Protein AF-A0A920VZV2-F1 (afdb_monomer)

Radius of gyration: 18.28 Å; Cα contacts (8 Å, |Δi|>4): 196; chains: 1; bounding box: 39×41×48 Å

pLDDT: mean 81.3, std 15.17, range [38.81, 96.62]

Nearest PDB structures (foldseek):
  6qjz-assembly1_A  TM=8.010E-01  e=1.968E-10  Lathyrus sativus
  5ie0-assembly2_B  TM=8.311E-01  e=6.320E-10  Arabidopsis thaliana
  8aff-assembly9_I  TM=7.608E-01  e=2.994E-09  Saccharomyces cerevisiae
  8aff-assembly1_A  TM=7.599E-01  e=2.806E-09  Saccharomyces cerevisiae
  4r0m-assembly2_A  TM=6.754E-01  e=2.080E-04  Microcystis aeruginosa PCC 7806

Secondary structure (DSSP, 8-state):
-TTT--SEEEEETT---HHHHHHHHTT-EEEEEE--TTSPTT--EEES-----TT---SSPPTTSEEEEEEE--SSSSPEEEEEEHHHHHHHHHHHHHHTT--TT-EEEE-S-TTSHIIIIIIIIHHHHHT-EEEE----GGGGGGSTT--

Sequence (151 aa):
MEDLQPKLLVVEEGTDSPAAASAEKLGITVVVLKHEETDPAGKFELIGESITPDSLKPGLAESSDIALVLHTSGTTSRPKLVPLSQQNVCASARNVSLSLELISTDYCLNIMPLFHIHGLIAAV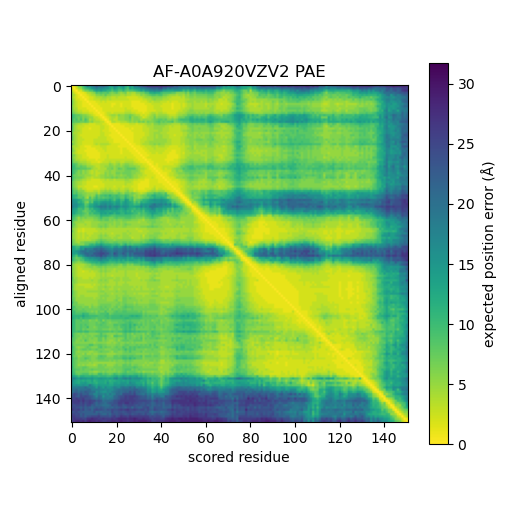LGSIQAGLALTARRFQCFKVFCLAGRN

Foldseek 3Di:
DVPPPAQEDEDEPPDDDPVVVVCVVVVRWYWYWYDDPPDDPPDIDTHGDDDDDPPDDDDDFDQAAFDDWAWDPDPPPDTDTDTDGNVRLLVLLCVLLVVVVDAQADEAEQADDCSDCCSVRNRPSVCVNRNHDYDYDHDDPVCPVVVVPDD

Structure (mmCIF, N/CA/C/O backbone):
data_AF-A0A920VZV2-F1
#
_entry.id   AF-A0A920VZV2-F1
#
loop_
_atom_site.group_PDB
_atom_site.id
_atom_site.type_symbol
_atom_site.label_atom_id
_atom_site.label_alt_id
_atom_site.label_comp_id
_atom_site.label_asym_id
_atom_site.label_entity_id
_atom_site.label_seq_id
_atom_site.pdbx_PDB_ins_code
_atom_site.Cartn_x
_atom_site.Cartn_y
_atom_site.Cartn_z
_atom_site.occupancy
_atom_site.B_iso_or_equiv
_atom_site.auth_seq_id
_atom_site.auth_comp_id
_atom_site.auth_asym_id
_atom_site.auth_atom_id
_atom_site.pdbx_PDB_model_num
ATOM 1 N N . MET A 1 1 ? -2.965 -7.054 18.971 1.00 53.62 1 MET A N 1
ATOM 2 C CA . MET A 1 1 ? -3.510 -5.868 18.271 1.00 53.62 1 MET A CA 1
ATOM 3 C C . MET A 1 1 ? -3.401 -4.592 19.113 1.00 53.62 1 MET A C 1
ATOM 5 O O . MET A 1 1 ? -3.981 -3.586 18.729 1.00 53.62 1 MET A O 1
ATOM 9 N N . GLU A 1 2 ? -2.639 -4.584 20.214 1.00 58.38 2 GLU A N 1
ATOM 10 C CA . GLU A 1 2 ? -2.563 -3.412 21.103 1.00 58.38 2 GLU A CA 1
ATOM 11 C C . GLU A 1 2 ? -1.815 -2.222 20.491 1.00 58.38 2 GLU A C 1
ATOM 13 O O . GLU A 1 2 ? -2.118 -1.091 20.849 1.00 58.38 2 GLU A O 1
ATOM 18 N N . ASP A 1 3 ? -0.898 -2.459 19.546 1.00 66.50 3 ASP A N 1
ATOM 19 C CA . ASP A 1 3 ? -0.029 -1.397 19.025 1.00 66.50 3 ASP A CA 1
ATOM 20 C C . ASP A 1 3 ? -0.729 -0.479 18.007 1.00 66.50 3 ASP A C 1
ATOM 22 O O . ASP A 1 3 ? -0.532 0.732 18.033 1.00 66.50 3 ASP A O 1
ATOM 26 N N . LEU A 1 4 ? -1.548 -1.036 17.103 1.00 76.88 4 LEU A N 1
ATOM 27 C CA . LEU A 1 4 ? -2.189 -0.268 16.023 1.00 76.88 4 LEU A CA 1
ATOM 28 C C . LEU A 1 4 ? -3.553 0.319 16.426 1.00 76.88 4 LEU A C 1
ATOM 30 O O . LEU A 1 4 ? -3.959 1.330 15.864 1.00 76.88 4 LEU A O 1
ATOM 34 N N . GLN A 1 5 ? -4.258 -0.328 17.364 1.00 82.69 5 GLN A N 1
ATOM 35 C CA . GLN A 1 5 ? -5.611 0.042 17.818 1.00 82.69 5 GLN A CA 1
ATOM 36 C C . GLN A 1 5 ? -6.555 0.459 16.667 1.00 82.69 5 GLN A C 1
ATOM 38 O O . GLN A 1 5 ? -7.087 1.575 16.668 1.00 82.69 5 GLN A O 1
ATOM 43 N N . PRO A 1 6 ? -6.739 -0.398 15.642 1.00 87.12 6 PRO A N 1
ATOM 44 C CA . PRO A 1 6 ? -7.551 -0.040 14.490 1.00 87.12 6 PRO A CA 1
ATOM 45 C C . PRO A 1 6 ? -9.008 0.157 14.910 1.00 87.12 6 PRO A C 1
ATOM 47 O O . PRO A 1 6 ? -9.553 -0.619 15.690 1.00 87.12 6 PRO A O 1
ATOM 50 N N . LYS A 1 7 ? -9.645 1.192 14.359 1.00 87.81 7 LYS A N 1
ATOM 51 C CA . LYS A 1 7 ? -11.074 1.469 14.577 1.00 87.81 7 LYS A CA 1
ATOM 52 C C . LYS A 1 7 ? -11.976 0.784 13.554 1.00 87.81 7 LYS A C 1
ATOM 54 O O . LYS A 1 7 ? -13.167 0.646 13.790 1.00 87.81 7 LYS A O 1
ATOM 59 N N . LEU A 1 8 ? -11.400 0.376 12.426 1.00 90.62 8 LEU A N 1
ATOM 60 C CA . LEU A 1 8 ? -12.102 -0.210 11.297 1.00 90.62 8 LEU A CA 1
ATOM 61 C C . LEU A 1 8 ? -11.246 -1.317 10.679 1.00 90.62 8 LEU A C 1
ATOM 63 O O . LEU A 1 8 ? -10.041 -1.137 10.492 1.00 90.62 8 LEU A O 1
ATOM 67 N N . LEU A 1 9 ? -11.879 -2.431 10.329 1.00 92.19 9 LEU A N 1
ATOM 68 C CA . LEU A 1 9 ? -11.317 -3.472 9.478 1.00 92.19 9 LEU A CA 1
ATOM 69 C C . LEU A 1 9 ? -12.115 -3.531 8.172 1.00 92.19 9 LEU A C 1
ATOM 71 O O . LEU A 1 9 ? -13.338 -3.617 8.206 1.00 92.19 9 LEU A O 1
ATOM 75 N N . VAL A 1 10 ? -11.425 -3.532 7.032 1.00 92.81 10 VAL A N 1
ATOM 76 C CA . VAL A 1 10 ? -12.042 -3.760 5.719 1.00 92.81 10 VAL A CA 1
ATOM 77 C C . VAL A 1 10 ? -11.711 -5.176 5.254 1.00 92.81 10 VAL A C 1
ATOM 79 O O . VAL A 1 10 ? -10.545 -5.575 5.293 1.00 92.81 10 VAL A O 1
ATOM 82 N N . VAL A 1 11 ? -12.721 -5.936 4.832 1.00 94.12 11 VAL A N 1
ATOM 83 C CA . VAL A 1 11 ? -12.575 -7.305 4.308 1.00 94.12 11 VAL A CA 1
ATOM 84 C C . VAL A 1 11 ? -13.324 -7.458 2.993 1.00 94.12 11 VAL A C 1
ATOM 86 O O . VAL A 1 11 ? -14.367 -6.849 2.810 1.00 94.12 11 VAL A O 1
ATOM 89 N N . GLU A 1 12 ? -12.803 -8.267 2.077 1.00 92.38 12 GLU A N 1
ATOM 90 C CA . GLU A 1 12 ? -13.467 -8.555 0.802 1.00 92.38 12 GLU A CA 1
ATOM 91 C C . GLU A 1 12 ? -14.683 -9.478 0.994 1.00 92.38 12 GLU A C 1
ATOM 93 O O . GLU A 1 12 ? -14.638 -10.424 1.790 1.00 92.38 12 GLU A O 1
ATOM 98 N N . GLU A 1 13 ? -15.767 -9.206 0.261 1.00 91.94 13 GLU A N 1
ATOM 99 C CA . GLU A 1 13 ? -16.982 -10.026 0.258 1.00 91.94 13 GLU A CA 1
ATOM 100 C C . GLU A 1 13 ? -16.662 -11.498 -0.063 1.00 91.94 13 GLU A C 1
ATOM 102 O O . GLU A 1 13 ? -15.849 -11.814 -0.928 1.00 91.94 13 GLU A O 1
ATOM 107 N N . GLY A 1 14 ? -17.279 -12.427 0.673 1.00 86.06 14 GLY A N 1
ATOM 108 C CA . GLY A 1 14 ? -17.107 -13.868 0.450 1.00 86.06 14 GLY A CA 1
ATOM 109 C C . GLY A 1 14 ? -15.756 -14.452 0.886 1.00 86.06 14 GLY A C 1
ATOM 110 O O . GLY A 1 14 ? -15.542 -15.654 0.725 1.00 86.06 14 GLY A O 1
ATOM 111 N N . THR A 1 15 ? -14.856 -13.653 1.469 1.00 85.12 15 THR A N 1
ATOM 112 C CA . THR A 1 15 ? -13.557 -14.141 1.951 1.00 85.12 15 THR A CA 1
ATOM 113 C C . THR A 1 15 ? -13.643 -14.630 3.396 1.00 85.12 15 THR A C 1
ATOM 115 O O . THR A 1 15 ? -14.008 -13.874 4.297 1.00 85.12 15 THR A O 1
ATOM 118 N N . ASP A 1 16 ? -13.235 -15.879 3.647 1.00 85.62 16 ASP A N 1
ATOM 119 C CA . ASP A 1 16 ? -13.035 -16.375 5.013 1.00 85.62 16 ASP A CA 1
ATOM 120 C C . ASP A 1 16 ? -11.823 -15.674 5.645 1.00 85.62 16 ASP A C 1
ATOM 122 O O . ASP A 1 16 ? -10.669 -15.889 5.260 1.00 85.62 16 ASP A O 1
ATOM 126 N N . SER A 1 17 ? -12.100 -14.777 6.591 1.00 85.44 17 SER A N 1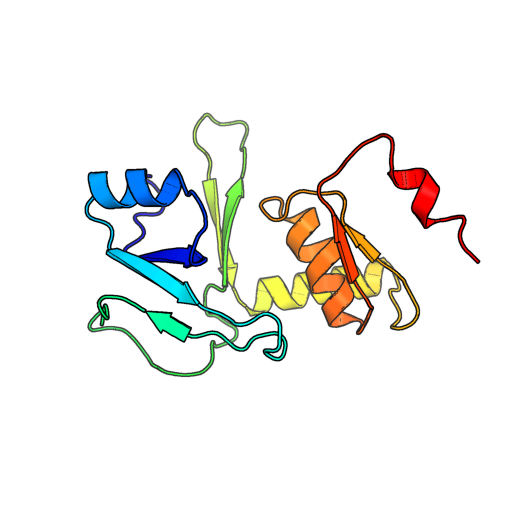
ATOM 127 C CA . SER A 1 17 ? -11.108 -13.900 7.197 1.00 85.44 17 SER A CA 1
ATOM 128 C C . SER A 1 17 ? -11.018 -14.148 8.704 1.00 85.44 17 SER A C 1
ATOM 130 O O . SER A 1 17 ? -11.834 -13.629 9.471 1.00 85.44 17 SER A O 1
ATOM 132 N N . PRO A 1 18 ? -9.964 -14.836 9.188 1.00 89.62 18 PRO A N 1
ATOM 133 C CA . PRO A 1 18 ? -9.669 -14.926 10.620 1.00 89.62 18 PRO A CA 1
ATOM 134 C C . PRO A 1 18 ? -9.519 -13.550 11.295 1.00 89.62 18 PRO A C 1
ATOM 136 O O . PRO A 1 18 ? -9.698 -13.417 12.510 1.00 89.62 18 PRO A O 1
ATOM 139 N N . ALA A 1 19 ? -9.194 -12.516 10.509 1.00 87.94 19 ALA A N 1
ATOM 140 C CA . ALA A 1 19 ? -9.140 -11.139 10.979 1.00 87.94 19 ALA A CA 1
ATOM 141 C C . ALA A 1 19 ? -10.534 -10.582 11.309 1.00 87.94 19 ALA A C 1
ATOM 143 O O . ALA A 1 19 ? -10.647 -9.876 12.306 1.00 87.94 19 ALA A O 1
ATOM 144 N N . ALA A 1 20 ? -11.583 -10.943 10.559 1.00 89.56 20 ALA A N 1
ATOM 145 C CA . ALA A 1 20 ? -12.961 -10.541 10.860 1.00 89.56 20 ALA A CA 1
ATOM 146 C C . ALA A 1 20 ? -13.426 -11.119 12.205 1.00 89.56 20 ALA A C 1
ATOM 148 O O . ALA A 1 20 ? -13.816 -10.369 13.096 1.00 89.56 20 ALA A O 1
ATOM 149 N N . ALA A 1 21 ? -13.231 -12.424 12.422 1.00 88.94 21 ALA A N 1
ATOM 150 C CA . ALA A 1 21 ? -13.550 -13.067 13.702 1.00 88.94 21 ALA A CA 1
ATOM 151 C C . ALA A 1 21 ? -12.757 -12.476 14.887 1.00 88.94 21 ALA A C 1
ATOM 153 O O . ALA A 1 21 ? -13.207 -12.499 16.033 1.00 88.94 21 ALA A O 1
ATOM 154 N N . SER A 1 22 ? -11.549 -11.963 14.634 1.00 90.12 22 SER A N 1
ATOM 155 C CA . SER A 1 22 ? -10.747 -11.270 15.649 1.00 90.12 22 SER A CA 1
ATOM 156 C C . SER A 1 22 ? -11.246 -9.845 15.903 1.00 90.12 22 SER A C 1
ATOM 158 O O . SER A 1 22 ? -11.276 -9.417 17.054 1.00 90.12 22 SER A O 1
ATOM 160 N N . ALA A 1 23 ? -11.654 -9.125 14.855 1.00 90.69 23 ALA A N 1
ATOM 161 C CA . ALA A 1 23 ? -12.226 -7.786 14.945 1.00 90.69 23 ALA A CA 1
ATOM 162 C C . ALA A 1 23 ? -13.534 -7.784 15.743 1.00 90.69 23 ALA A C 1
ATOM 164 O O . ALA A 1 23 ? -13.669 -6.983 16.664 1.00 90.69 23 ALA A O 1
ATOM 165 N N . GLU A 1 24 ? -14.426 -8.745 15.490 1.00 88.56 24 GLU A N 1
ATOM 166 C CA . GLU A 1 24 ? -15.670 -8.927 16.250 1.00 88.56 24 GLU A CA 1
ATOM 167 C C . GLU A 1 24 ? -15.408 -9.107 17.751 1.00 88.56 24 GLU A C 1
ATOM 169 O O . GLU A 1 24 ? -16.000 -8.417 18.580 1.00 88.56 24 GLU A O 1
ATOM 174 N N . LYS A 1 25 ? -14.456 -9.978 18.119 1.00 89.94 25 LYS A N 1
ATOM 175 C CA . LYS A 1 25 ? -14.068 -10.207 19.526 1.00 89.94 25 LYS A CA 1
ATOM 176 C C . LYS A 1 25 ? -13.504 -8.963 20.210 1.00 89.94 25 LYS A C 1
ATOM 178 O O . LYS A 1 25 ? -13.572 -8.860 21.431 1.00 89.94 25 LYS A O 1
ATOM 183 N N . LEU A 1 26 ? -12.907 -8.061 19.437 1.00 90.00 26 LEU A N 1
ATOM 184 C CA . LEU A 1 26 ? -12.286 -6.830 19.920 1.00 90.00 26 LEU A CA 1
ATOM 185 C C . LEU A 1 26 ? -13.212 -5.609 19.791 1.00 90.00 26 LEU A C 1
ATOM 187 O O . LEU A 1 26 ? -12.790 -4.509 20.139 1.00 90.00 26 LEU A O 1
ATOM 191 N N . GLY A 1 27 ? -14.449 -5.784 19.306 1.00 89.81 27 GLY A N 1
ATOM 192 C CA . GLY A 1 27 ? -15.399 -4.690 19.085 1.00 89.81 27 GLY A CA 1
ATOM 193 C C . GLY A 1 27 ? -14.974 -3.708 17.988 1.00 89.81 27 GLY A C 1
ATOM 194 O O . GLY A 1 27 ? -15.364 -2.545 18.024 1.00 89.81 27 GLY A O 1
ATOM 195 N N . ILE A 1 28 ? -14.143 -4.147 17.040 1.00 91.50 28 ILE A N 1
ATOM 196 C CA . ILE A 1 28 ? -13.703 -3.344 15.894 1.00 91.50 28 ILE A CA 1
ATOM 197 C C . ILE A 1 28 ? -14.758 -3.467 14.793 1.00 91.50 28 ILE A C 1
ATOM 199 O O . ILE A 1 28 ? -15.102 -4.579 14.392 1.00 91.50 28 ILE A O 1
ATOM 203 N N . THR A 1 29 ? -15.239 -2.337 14.272 1.00 91.81 29 THR A N 1
ATOM 204 C CA . THR A 1 29 ? -16.201 -2.312 13.164 1.00 91.81 29 THR A CA 1
ATOM 205 C C . THR A 1 29 ? -15.604 -2.976 11.924 1.00 91.81 29 THR A C 1
ATOM 207 O O . THR A 1 29 ? -14.480 -2.667 11.519 1.00 91.81 29 THR A O 1
ATOM 210 N N . VAL A 1 30 ? -16.369 -3.873 11.302 1.00 91.69 30 VAL A N 1
ATOM 211 C CA . VAL A 1 30 ? -15.996 -4.540 10.052 1.00 91.69 30 VAL A CA 1
ATOM 212 C C . VAL A 1 30 ? -16.828 -3.957 8.912 1.00 91.69 30 VAL A C 1
ATOM 214 O O . VAL A 1 30 ? -18.053 -3.917 8.992 1.00 91.69 30 VAL A O 1
ATOM 217 N N . VAL A 1 31 ? -16.157 -3.509 7.854 1.00 93.69 31 VAL A N 1
ATOM 218 C CA . VAL A 1 31 ? -16.764 -3.049 6.600 1.00 93.69 31 VAL A CA 1
ATOM 219 C C . VAL A 1 31 ? -16.405 -4.034 5.496 1.00 93.69 31 VAL A C 1
ATOM 221 O O . VAL A 1 31 ? -15.257 -4.462 5.369 1.00 93.69 31 VAL A O 1
ATOM 224 N N . VAL A 1 32 ? -17.397 -4.389 4.691 1.00 94.06 32 VAL A N 1
ATOM 225 C CA . VAL A 1 32 ? -17.242 -5.298 3.562 1.00 94.06 32 VAL A CA 1
ATOM 226 C C . VAL A 1 32 ? -16.923 -4.492 2.310 1.00 94.06 32 VAL A C 1
ATOM 228 O O . VAL A 1 32 ? -17.641 -3.559 1.965 1.00 94.06 32 VAL A O 1
ATOM 231 N N . LEU A 1 33 ? -15.843 -4.852 1.628 1.00 94.62 33 LEU A N 1
ATOM 232 C CA . LEU A 1 33 ? -15.505 -4.370 0.301 1.00 94.62 33 LEU A CA 1
ATOM 233 C C . LEU A 1 33 ? -16.126 -5.308 -0.727 1.00 94.62 33 LEU A C 1
ATOM 235 O O . LEU A 1 33 ? -15.811 -6.499 -0.756 1.00 94.62 33 LEU A O 1
ATOM 239 N N . LYS A 1 34 ? -16.977 -4.753 -1.584 1.00 94.88 34 LYS A N 1
ATOM 240 C CA . LYS A 1 34 ? -17.624 -5.454 -2.687 1.00 94.88 34 LYS A CA 1
ATOM 241 C C . LYS A 1 34 ? -17.145 -4.905 -4.026 1.00 94.88 34 LYS A C 1
ATOM 243 O O . LYS A 1 34 ? -17.044 -3.693 -4.201 1.00 94.88 34 LYS A O 1
ATOM 248 N N . HIS A 1 35 ? -16.867 -5.789 -4.974 1.00 94.38 35 HIS A N 1
ATOM 249 C CA . HIS A 1 35 ? -16.581 -5.453 -6.369 1.00 94.38 35 HIS A CA 1
ATOM 250 C C . HIS A 1 35 ? -17.085 -6.580 -7.273 1.00 94.38 35 HIS A C 1
ATOM 252 O O . HIS A 1 35 ? -17.237 -7.713 -6.817 1.00 94.38 35 HIS A O 1
ATOM 258 N N . GLU A 1 36 ? -17.364 -6.263 -8.534 1.00 92.31 36 GLU A N 1
ATOM 259 C CA . GLU A 1 36 ? -17.705 -7.256 -9.555 1.00 92.31 36 GLU A CA 1
ATOM 260 C C . GLU A 1 36 ? -16.477 -7.551 -10.429 1.00 92.31 36 GLU A C 1
ATOM 262 O O . GLU A 1 36 ? -15.701 -6.649 -10.734 1.00 92.31 36 GLU A O 1
ATOM 267 N N . GLU A 1 37 ? -16.317 -8.779 -10.938 1.00 87.50 37 GLU A N 1
ATOM 268 C CA . GLU A 1 37 ? -15.167 -9.127 -11.802 1.00 87.50 37 GLU A CA 1
ATOM 269 C C . GLU A 1 37 ? -15.066 -8.256 -13.069 1.00 87.50 37 GLU A C 1
ATOM 271 O O . GLU A 1 37 ? -13.991 -8.097 -13.646 1.00 87.50 37 GLU A O 1
ATOM 276 N N . THR A 1 38 ? -16.192 -7.697 -13.518 1.00 92.69 38 THR A N 1
ATOM 277 C CA . THR A 1 38 ? -16.259 -6.806 -14.682 1.00 92.69 38 THR A CA 1
ATOM 278 C C . THR A 1 38 ? -15.959 -5.345 -14.357 1.00 92.69 38 THR A C 1
ATOM 280 O O . THR A 1 38 ? -15.926 -4.518 -15.271 1.00 92.69 38 THR A O 1
ATOM 283 N N . ASP A 1 39 ? -15.803 -4.992 -13.081 1.00 90.94 39 ASP A N 1
ATOM 284 C CA . ASP A 1 39 ? -15.512 -3.621 -12.691 1.00 90.94 39 ASP A CA 1
ATOM 285 C C . ASP A 1 39 ? -14.104 -3.198 -13.145 1.00 90.94 39 ASP A C 1
ATOM 287 O O . ASP A 1 39 ? -13.157 -3.990 -13.134 1.00 90.94 39 ASP A O 1
ATOM 291 N N . PRO A 1 40 ? -13.923 -1.928 -13.554 1.00 90.44 40 PRO A N 1
ATOM 292 C CA . PRO A 1 40 ? -12.591 -1.398 -13.789 1.00 90.44 40 PRO A CA 1
ATOM 293 C C . PRO A 1 40 ? -11.767 -1.427 -12.497 1.00 90.44 40 PRO A C 1
ATOM 295 O O . PRO A 1 40 ? -12.287 -1.219 -11.398 1.00 90.44 40 PRO A O 1
ATOM 298 N N . ALA A 1 41 ? -10.454 -1.614 -12.642 1.00 84.00 41 ALA A N 1
ATOM 299 C CA . ALA A 1 41 ? -9.530 -1.607 -11.515 1.00 84.00 41 ALA A CA 1
ATOM 300 C C . ALA A 1 41 ? -9.703 -0.340 -10.658 1.00 84.00 41 ALA A C 1
ATOM 302 O O . ALA A 1 41 ? -9.679 0.782 -11.167 1.00 84.00 41 ALA A O 1
ATOM 303 N N . GLY A 1 42 ? -9.861 -0.536 -9.347 1.00 84.50 42 GLY A N 1
ATOM 304 C CA . GLY A 1 42 ? -10.047 0.545 -8.378 1.00 84.50 42 GLY A CA 1
ATOM 305 C C . GLY A 1 42 ? -11.502 0.943 -8.118 1.00 84.50 42 GLY A C 1
ATOM 306 O O . GLY A 1 42 ? -11.729 1.786 -7.254 1.00 84.50 42 GLY A O 1
ATOM 307 N N . LYS A 1 43 ? -12.485 0.341 -8.798 1.00 91.94 43 LYS A N 1
ATOM 308 C CA . LYS A 1 43 ? -13.902 0.499 -8.453 1.00 91.94 43 LYS A CA 1
ATOM 309 C C . LYS A 1 43 ? -14.327 -0.577 -7.451 1.00 91.94 43 LYS A C 1
ATOM 311 O O . LYS A 1 43 ? -14.088 -1.758 -7.670 1.00 91.94 43 LYS A O 1
ATOM 316 N N . PHE A 1 44 ? -14.943 -0.147 -6.356 1.00 93.88 44 PHE A N 1
ATOM 317 C CA . PHE A 1 44 ? -15.502 -1.003 -5.312 1.00 93.88 44 PHE A CA 1
ATOM 318 C C . PHE A 1 44 ? -16.548 -0.224 -4.506 1.00 93.88 44 PHE A C 1
ATOM 320 O O . PHE A 1 44 ? -16.579 1.008 -4.527 1.00 93.88 44 PHE A O 1
ATOM 327 N N . GLU A 1 45 ? -17.383 -0.948 -3.774 1.00 94.12 45 GLU A N 1
ATOM 328 C CA . GLU A 1 45 ? -18.321 -0.425 -2.789 1.00 94.12 45 GLU A CA 1
ATOM 329 C C . GLU A 1 45 ? -17.882 -0.852 -1.384 1.00 94.12 45 GLU A C 1
ATOM 331 O O . GLU A 1 45 ? -17.375 -1.957 -1.187 1.00 94.12 45 GLU A O 1
ATOM 336 N N . LEU A 1 46 ? -18.060 0.033 -0.402 1.00 92.75 46 LEU A N 1
ATOM 337 C CA . LEU A 1 46 ? -17.840 -0.269 1.009 1.00 92.75 46 LEU A CA 1
ATOM 338 C C . LEU A 1 46 ? -19.193 -0.347 1.716 1.00 92.75 46 LEU A C 1
ATOM 340 O O . LEU A 1 46 ? -19.898 0.654 1.827 1.00 92.75 46 LEU A O 1
ATOM 344 N N . ILE A 1 47 ? -19.537 -1.536 2.200 1.00 92.31 47 ILE A N 1
ATOM 345 C CA . ILE A 1 47 ? -20.812 -1.854 2.838 1.00 92.31 47 ILE A CA 1
ATOM 346 C C . ILE A 1 47 ? -20.567 -2.083 4.330 1.00 92.31 47 ILE A C 1
ATOM 348 O O . ILE A 1 47 ? -19.843 -2.997 4.722 1.00 92.31 47 ILE A O 1
ATOM 352 N N . GLY A 1 48 ? -21.175 -1.266 5.184 1.00 87.88 48 GLY A N 1
ATOM 353 C CA . GLY A 1 48 ? -21.083 -1.423 6.633 1.00 87.88 48 GLY A CA 1
ATOM 354 C C . GLY A 1 48 ? -21.496 -0.168 7.389 1.00 87.88 48 GLY A C 1
ATOM 355 O O . GLY A 1 48 ? -21.999 0.794 6.808 1.00 87.88 48 GLY A O 1
ATOM 356 N N . GLU A 1 49 ? -21.291 -0.188 8.702 1.00 83.75 49 GLU A N 1
ATOM 357 C CA . GLU A 1 49 ? -21.571 0.965 9.552 1.00 83.75 49 GLU A CA 1
ATOM 358 C C . GLU A 1 49 ? -20.549 2.079 9.291 1.00 83.75 49 GLU A C 1
ATOM 360 O O . GLU A 1 49 ? -19.334 1.871 9.359 1.00 83.75 49 GLU A O 1
ATOM 365 N N . SER A 1 50 ? -21.045 3.277 8.977 1.00 75.38 50 SER A N 1
ATOM 366 C CA . SER A 1 50 ? -20.193 4.445 8.778 1.00 75.38 50 SER A CA 1
ATOM 367 C C . SER A 1 50 ? -19.599 4.886 10.109 1.00 75.38 50 SER A C 1
ATOM 369 O O . SER A 1 50 ? -20.325 5.255 11.031 1.00 75.38 50 SER A O 1
ATOM 371 N N . ILE A 1 51 ? -18.272 4.938 10.178 1.00 74.50 51 ILE A N 1
ATOM 372 C CA . ILE A 1 51 ? -17.561 5.545 11.298 1.00 74.50 51 ILE A CA 1
ATOM 373 C C . ILE A 1 51 ? -17.136 6.945 10.871 1.00 74.50 51 ILE A C 1
ATOM 375 O O . ILE A 1 51 ? -16.276 7.104 10.006 1.00 74.50 51 ILE A O 1
ATOM 379 N N . THR A 1 52 ? -17.703 7.967 11.499 1.00 68.12 52 THR A N 1
ATOM 380 C CA . THR A 1 52 ? -17.272 9.361 11.326 1.00 68.12 52 THR A CA 1
ATOM 381 C C . THR A 1 52 ? -16.582 9.844 12.598 1.00 68.12 52 THR A C 1
ATOM 383 O O . THR A 1 52 ? -17.250 10.304 13.517 1.00 68.12 52 THR A O 1
ATOM 386 N N . PRO A 1 53 ? -15.245 9.731 12.694 1.00 68.00 53 PRO A N 1
ATOM 387 C CA . PRO A 1 53 ? -14.474 10.483 13.671 1.00 68.00 53 PRO A CA 1
ATOM 388 C C . PRO A 1 53 ? -14.687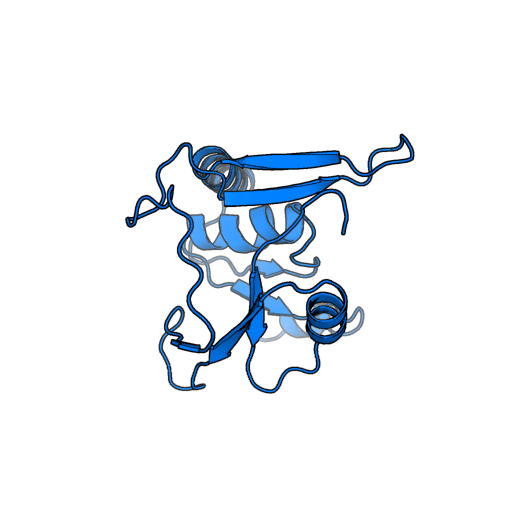 11.990 13.487 1.00 68.00 53 PRO A C 1
ATOM 390 O O . PRO A 1 53 ? -14.612 12.487 12.363 1.00 68.00 53 PRO A O 1
ATOM 393 N N . ASP A 1 54 ? -14.826 12.721 14.593 1.00 66.81 54 ASP A N 1
ATOM 394 C CA . ASP A 1 54 ? -15.014 14.184 14.612 1.00 66.81 54 ASP A CA 1
ATOM 395 C C . ASP A 1 54 ? -13.888 14.977 13.913 1.00 66.81 54 ASP A C 1
ATOM 397 O O . ASP A 1 54 ? -14.041 16.156 13.604 1.00 66.81 54 ASP A O 1
ATOM 401 N N . SER A 1 55 ? -12.737 14.343 13.661 1.00 66.06 55 SER A N 1
ATOM 402 C CA . SER A 1 55 ? -11.541 14.957 13.078 1.00 66.06 55 SER A CA 1
ATOM 403 C C . SER A 1 55 ? -11.287 14.605 11.608 1.00 66.06 55 SER A C 1
ATOM 405 O O . SER A 1 55 ? -10.202 14.910 11.107 1.00 66.06 55 SER A O 1
ATOM 407 N N . LEU A 1 56 ? -12.201 13.910 10.917 1.00 69.62 56 LEU A N 1
ATOM 408 C CA . LEU A 1 56 ? -11.982 13.576 9.508 1.00 69.62 56 LEU A CA 1
ATOM 409 C C . LEU A 1 56 ? -12.041 14.834 8.637 1.00 69.62 56 LEU A C 1
ATOM 411 O O . LEU A 1 56 ? -13.023 15.573 8.644 1.00 69.62 56 LEU A O 1
ATOM 415 N N . LYS A 1 57 ? -10.993 15.038 7.837 1.00 73.81 57 LYS A N 1
ATOM 416 C CA . LYS A 1 57 ? -10.999 15.988 6.725 1.00 73.81 57 LYS A CA 1
ATOM 417 C C . LYS A 1 57 ? -11.253 15.197 5.442 1.00 73.81 57 LYS A C 1
ATOM 419 O O . LYS A 1 57 ? -10.330 14.539 4.969 1.00 73.81 57 LYS A O 1
ATOM 424 N N . PRO A 1 58 ? -12.486 15.184 4.909 1.00 75.44 58 PRO A N 1
ATOM 425 C CA . PRO A 1 58 ? -12.750 14.527 3.638 1.00 75.44 58 PRO A 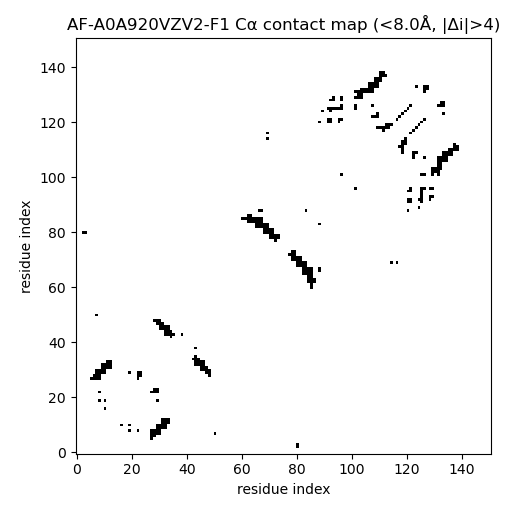CA 1
ATOM 426 C C . PRO A 1 58 ? -11.964 15.225 2.521 1.00 75.44 58 PRO A C 1
ATOM 428 O O . PRO A 1 58 ? -11.867 16.452 2.498 1.00 75.44 58 PRO A O 1
ATOM 431 N N . GLY A 1 59 ? -11.400 14.445 1.602 1.00 84.31 59 GLY A N 1
ATOM 432 C CA . GLY A 1 59 ? -10.565 14.956 0.518 1.00 84.31 59 GLY A CA 1
ATOM 433 C C . GLY A 1 59 ? -9.599 13.904 -0.014 1.00 84.31 59 GLY A C 1
ATOM 434 O O . GLY A 1 59 ? -9.591 12.760 0.445 1.00 84.31 59 GLY A O 1
ATOM 435 N N . LEU A 1 60 ? -8.795 14.297 -1.001 1.00 87.00 60 LEU A N 1
ATOM 436 C CA . LEU A 1 60 ? -7.644 13.503 -1.423 1.00 87.00 60 LEU A CA 1
ATOM 437 C C . LEU A 1 60 ? -6.574 13.536 -0.327 1.00 87.00 60 LEU A C 1
ATOM 439 O O . LEU A 1 60 ? -6.470 14.513 0.410 1.00 87.00 60 LEU A O 1
ATOM 443 N N . ALA A 1 61 ? -5.787 12.466 -0.230 1.00 89.62 61 ALA A N 1
ATOM 444 C CA . ALA A 1 61 ? -4.665 12.423 0.697 1.00 89.62 61 ALA A CA 1
ATOM 445 C C . ALA A 1 61 ? -3.577 13.429 0.285 1.00 89.62 61 ALA A C 1
ATOM 447 O O . ALA A 1 61 ? -3.216 13.522 -0.890 1.00 89.62 61 ALA A O 1
ATOM 448 N N . GLU A 1 62 ? -3.023 14.130 1.267 1.00 93.69 62 GLU A N 1
ATOM 449 C CA . GLU A 1 62 ? -1.945 15.101 1.105 1.00 93.69 62 GLU A CA 1
ATOM 450 C C . GLU A 1 62 ? -0.568 14.439 1.252 1.00 93.69 62 GLU A C 1
ATOM 452 O O . GLU A 1 62 ? -0.411 13.363 1.834 1.00 93.69 62 GLU A O 1
ATOM 457 N N . SER A 1 63 ? 0.489 15.099 0.771 1.00 94.19 63 SER A N 1
ATOM 458 C CA . SER A 1 63 ? 1.846 14.527 0.759 1.00 94.19 63 SER A CA 1
ATOM 459 C C . SER A 1 63 ? 2.380 14.132 2.145 1.00 94.19 63 SER A C 1
ATOM 461 O O . SER A 1 63 ? 3.194 13.213 2.259 1.00 94.19 63 SER A O 1
ATOM 463 N N . SER A 1 64 ? 1.956 14.836 3.196 1.00 94.62 64 SER A N 1
ATOM 464 C CA . SER A 1 64 ? 2.358 14.575 4.583 1.00 94.62 64 SER A CA 1
ATOM 465 C C . SER A 1 64 ? 1.512 13.516 5.286 1.00 94.62 64 SER A C 1
ATOM 467 O O . SER A 1 64 ? 1.900 13.074 6.368 1.00 94.62 64 SER A O 1
ATOM 469 N N . ASP A 1 65 ? 0.381 13.111 4.707 1.00 93.00 65 ASP A N 1
ATOM 470 C CA . ASP A 1 65 ? -0.518 12.150 5.340 1.00 93.00 65 ASP A CA 1
ATOM 471 C C . ASP A 1 65 ? 0.133 10.774 5.415 1.00 93.00 65 ASP A C 1
ATOM 473 O O . ASP A 1 65 ? 0.872 10.361 4.517 1.00 93.00 65 ASP A O 1
ATOM 477 N N . ILE A 1 66 ? -0.138 10.047 6.499 1.00 93.25 66 ILE A N 1
ATOM 478 C CA . ILE A 1 66 ? 0.372 8.689 6.678 1.00 93.25 66 ILE A CA 1
ATOM 479 C C . ILE A 1 66 ? -0.364 7.751 5.724 1.00 93.25 66 ILE A C 1
ATOM 481 O O . ILE A 1 66 ? -1.574 7.573 5.823 1.00 93.25 66 ILE A O 1
ATOM 485 N N . ALA A 1 67 ? 0.391 7.138 4.817 1.00 92.06 67 ALA A N 1
ATOM 486 C CA . ALA A 1 67 ? -0.119 6.207 3.818 1.00 92.06 67 ALA A CA 1
ATOM 487 C C . ALA A 1 67 ? 0.006 4.748 4.272 1.00 92.06 67 ALA A C 1
ATOM 489 O O . ALA A 1 67 ? -0.854 3.925 3.973 1.00 92.06 67 ALA A O 1
ATOM 490 N N . LEU A 1 68 ? 1.089 4.415 4.983 1.00 90.81 68 LEU A N 1
ATOM 491 C CA . LEU A 1 68 ? 1.392 3.052 5.416 1.00 90.81 68 LEU A CA 1
ATOM 492 C C . LEU A 1 68 ? 1.930 3.047 6.842 1.00 90.81 68 LEU A C 1
ATOM 494 O O . LEU A 1 68 ? 2.720 3.908 7.225 1.00 90.81 68 LEU A O 1
ATOM 498 N N . VAL A 1 69 ? 1.563 2.021 7.604 1.00 89.69 69 VAL A N 1
ATOM 499 C CA . VAL A 1 69 ? 2.191 1.708 8.887 1.00 89.69 69 VAL A CA 1
ATOM 500 C C . VAL A 1 69 ? 2.708 0.282 8.811 1.00 89.69 69 VAL A C 1
ATOM 502 O O . VAL A 1 69 ? 1.937 -0.656 8.621 1.00 89.69 69 VAL A O 1
ATOM 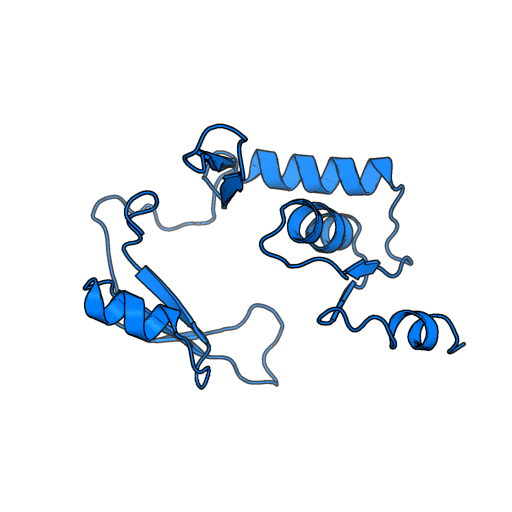505 N N . LEU A 1 70 ? 4.024 0.119 8.924 1.00 85.38 70 LEU A N 1
ATOM 506 C CA . LEU A 1 70 ? 4.676 -1.180 8.797 1.00 85.38 70 LEU A CA 1
ATOM 507 C C . LEU A 1 70 ? 5.253 -1.639 10.130 1.00 85.38 70 LEU A C 1
ATOM 509 O O . LEU A 1 70 ? 5.861 -0.859 10.864 1.00 85.38 70 LEU A O 1
ATOM 513 N N . HIS A 1 71 ? 5.111 -2.933 10.409 1.00 83.44 71 HIS A N 1
ATOM 514 C CA . HIS A 1 71 ? 5.860 -3.579 11.475 1.00 83.44 71 HIS A CA 1
ATOM 515 C C . HIS A 1 71 ? 7.255 -3.929 10.978 1.00 83.44 71 HIS A C 1
ATOM 517 O O . HIS A 1 71 ? 7.420 -4.591 9.953 1.00 83.44 71 HIS A O 1
ATOM 523 N N . THR A 1 72 ? 8.260 -3.540 11.750 1.00 77.88 72 THR A N 1
ATOM 524 C CA . THR A 1 72 ? 9.626 -4.026 11.560 1.00 77.88 72 THR A CA 1
ATOM 525 C C . THR A 1 72 ? 9.936 -5.068 12.623 1.00 77.88 72 THR A C 1
ATOM 527 O O . THR A 1 72 ? 9.641 -4.880 13.805 1.00 77.88 72 THR A O 1
ATOM 530 N N . SER A 1 73 ? 10.534 -6.181 12.208 1.00 65.19 73 SER A N 1
ATOM 531 C CA . SER A 1 73 ? 10.899 -7.327 13.047 1.00 65.19 73 SER A CA 1
ATOM 532 C C . SER A 1 73 ? 12.132 -7.061 13.924 1.00 65.19 73 SER A C 1
ATOM 534 O O . SER A 1 73 ? 12.938 -7.960 14.129 1.00 65.19 73 SER A O 1
ATOM 536 N N . GLY A 1 74 ? 12.305 -5.824 14.412 1.00 56.88 74 GLY A N 1
ATOM 537 C CA . GLY A 1 74 ? 13.488 -5.380 15.154 1.00 56.88 74 GLY A CA 1
ATOM 538 C C . GLY A 1 74 ? 13.983 -6.413 16.174 1.00 56.88 74 GLY A C 1
ATOM 539 O O . GLY A 1 74 ? 13.193 -7.048 16.862 1.00 56.88 74 GLY A O 1
ATOM 540 N N . THR A 1 75 ? 15.304 -6.576 16.282 1.00 56.84 75 THR A N 1
ATOM 541 C CA . THR A 1 75 ? 15.971 -7.582 17.139 1.00 56.84 75 THR A CA 1
ATOM 542 C C . THR A 1 75 ? 15.712 -7.402 18.640 1.00 56.84 75 THR A C 1
ATOM 544 O O . THR A 1 75 ? 16.035 -8.274 19.442 1.00 56.84 75 THR A O 1
ATOM 547 N N . THR A 1 76 ? 15.116 -6.278 19.032 1.00 59.41 76 THR A N 1
ATOM 548 C CA . THR A 1 76 ? 14.584 -6.016 20.368 1.00 59.41 76 THR A CA 1
ATOM 549 C C . THR A 1 76 ? 13.136 -6.496 20.406 1.00 59.41 76 THR A C 1
ATOM 551 O O . THR A 1 76 ? 12.352 -6.034 19.590 1.00 59.41 76 THR A O 1
ATOM 554 N N . SER A 1 77 ? 12.778 -7.367 21.346 1.00 58.03 77 SER A N 1
ATOM 555 C CA . SER A 1 77 ? 11.581 -8.231 21.457 1.00 58.03 77 SER A CA 1
ATOM 556 C C . SER A 1 77 ? 10.174 -7.662 21.163 1.00 58.03 77 SER A C 1
ATOM 558 O O . SER A 1 77 ? 9.197 -8.397 21.291 1.00 58.03 77 SER A O 1
ATOM 560 N N . ARG A 1 78 ? 10.026 -6.383 20.808 1.00 62.03 78 ARG A N 1
ATOM 561 C CA . ARG A 1 78 ? 8.768 -5.738 20.417 1.00 62.03 78 ARG A CA 1
ATOM 562 C C . ARG A 1 78 ? 8.884 -5.138 19.008 1.00 62.03 78 ARG A C 1
ATOM 564 O O . ARG A 1 78 ? 9.757 -4.289 18.800 1.00 62.03 78 ARG A O 1
ATOM 571 N N . PRO A 1 79 ? 8.016 -5.536 18.059 1.00 67.44 79 PRO A N 1
ATOM 572 C CA . PRO A 1 79 ? 7.955 -4.924 16.737 1.00 67.44 79 PRO A CA 1
ATOM 573 C C . PRO A 1 79 ? 7.752 -3.412 16.843 1.00 67.44 79 PRO A C 1
ATOM 575 O O . PRO A 1 79 ? 6.926 -2.944 17.624 1.00 67.44 79 PRO A O 1
ATOM 578 N N . LYS A 1 80 ? 8.499 -2.638 16.053 1.00 78.81 80 LYS A N 1
ATOM 579 C CA . LYS A 1 80 ? 8.301 -1.186 15.978 1.00 78.81 80 LYS A CA 1
ATOM 580 C C . LYS A 1 80 ? 7.341 -0.868 14.841 1.00 78.81 80 LYS A C 1
ATOM 582 O O . LYS A 1 80 ? 7.539 -1.363 13.726 1.00 78.81 80 LYS A O 1
ATOM 587 N N . LEU A 1 81 ? 6.350 -0.027 15.128 1.00 83.88 81 LEU A N 1
ATOM 588 C CA . LEU A 1 81 ? 5.498 0.603 14.125 1.00 83.88 81 LEU A CA 1
ATOM 589 C C . LEU A 1 81 ? 6.274 1.727 13.442 1.00 83.88 81 LEU A C 1
ATOM 591 O O . LEU A 1 81 ? 6.796 2.623 14.105 1.00 83.88 81 LEU A O 1
ATOM 595 N N . VAL A 1 82 ? 6.337 1.673 12.118 1.00 88.50 82 VAL A N 1
ATOM 596 C CA . VAL A 1 82 ? 6.977 2.697 11.295 1.00 88.50 82 VAL A CA 1
ATOM 597 C C . VAL A 1 82 ? 5.912 3.341 10.410 1.00 88.50 82 VAL A C 1
ATOM 599 O O . VAL A 1 82 ? 5.484 2.709 9.439 1.00 88.50 82 VAL A O 1
ATOM 602 N N . PRO A 1 83 ? 5.450 4.560 10.743 1.00 91.25 83 PRO A N 1
ATOM 603 C CA . PRO A 1 83 ? 4.562 5.320 9.878 1.00 91.25 83 PRO A CA 1
ATOM 604 C C . PRO A 1 83 ? 5.351 5.891 8.693 1.00 91.25 83 PRO A C 1
ATOM 606 O O . PRO A 1 83 ? 6.438 6.441 8.864 1.00 91.25 83 PRO A O 1
ATOM 609 N N . LEU A 1 84 ? 4.795 5.764 7.492 1.00 93.38 84 LEU A N 1
ATOM 610 C CA . LEU A 1 84 ? 5.342 6.298 6.249 1.00 93.38 84 LEU A CA 1
ATOM 611 C C . LEU A 1 84 ? 4.323 7.245 5.622 1.00 93.38 84 LEU A C 1
ATOM 613 O O . LEU A 1 84 ? 3.168 6.864 5.414 1.00 93.38 84 LEU A O 1
ATOM 617 N N . SER A 1 85 ? 4.755 8.467 5.305 1.00 96.19 85 SER A N 1
ATOM 618 C CA . SER A 1 85 ? 3.898 9.426 4.608 1.00 96.19 85 SER A CA 1
ATOM 619 C C . SER A 1 85 ? 3.717 9.072 3.130 1.00 96.19 85 SER A C 1
ATOM 621 O O . SER A 1 85 ? 4.539 8.351 2.553 1.00 96.19 85 SER A O 1
ATOM 623 N N . GLN A 1 86 ? 2.688 9.634 2.491 1.00 95.25 86 GLN A N 1
ATOM 624 C CA . GLN A 1 86 ? 2.489 9.583 1.036 1.00 95.25 86 GLN A CA 1
ATOM 625 C C . GLN A 1 86 ? 3.775 9.967 0.290 1.00 95.25 86 GLN A C 1
ATOM 627 O O . GLN A 1 86 ? 4.243 9.238 -0.585 1.00 95.25 86 GLN A O 1
ATOM 632 N N . GLN A 1 87 ? 4.420 11.067 0.695 1.00 96.62 87 GLN A N 1
ATOM 633 C CA . GLN A 1 87 ? 5.676 11.512 0.093 1.00 96.62 87 GLN A CA 1
ATOM 634 C C . GLN A 1 87 ? 6.799 10.481 0.253 1.00 96.62 87 GLN A C 1
ATOM 636 O O . GLN A 1 87 ? 7.554 10.265 -0.695 1.00 96.62 87 GLN A O 1
ATOM 641 N N . ASN A 1 88 ? 6.931 9.834 1.418 1.00 95.25 88 ASN A N 1
ATOM 642 C CA . ASN A 1 88 ? 7.962 8.813 1.622 1.00 95.25 88 ASN A CA 1
ATOM 643 C C . ASN A 1 88 ? 7.746 7.606 0.704 1.00 95.25 88 ASN A C 1
ATOM 645 O O . ASN A 1 88 ? 8.705 7.099 0.118 1.00 95.25 88 ASN A O 1
ATOM 649 N N . VAL A 1 89 ? 6.494 7.168 0.562 1.00 94.69 89 VAL A N 1
ATOM 650 C CA . VAL A 1 89 ? 6.113 6.040 -0.294 1.00 94.69 89 VAL A CA 1
ATOM 651 C C . VAL A 1 89 ? 6.398 6.358 -1.763 1.00 94.69 89 VAL A C 1
ATOM 653 O O . VAL A 1 89 ? 7.117 5.602 -2.419 1.00 94.69 89 VAL A O 1
ATOM 656 N N . CYS A 1 90 ? 5.932 7.508 -2.254 1.00 95.06 90 CYS A N 1
ATOM 657 C CA . CYS A 1 90 ? 6.157 7.945 -3.633 1.00 95.06 90 CYS A CA 1
ATOM 658 C C . CYS A 1 90 ? 7.647 8.147 -3.943 1.00 95.06 90 CYS A C 1
ATOM 660 O O . CYS A 1 90 ? 8.133 7.697 -4.981 1.00 95.06 90 CYS A O 1
ATOM 662 N N . ALA A 1 91 ? 8.401 8.775 -3.034 1.00 96.00 91 ALA A N 1
ATOM 663 C CA . ALA A 1 91 ? 9.843 8.948 -3.200 1.00 96.00 91 ALA A CA 1
ATOM 664 C C . ALA A 1 91 ? 10.571 7.598 -3.269 1.00 96.00 91 ALA A C 1
ATOM 666 O O . ALA A 1 91 ? 11.450 7.413 -4.106 1.00 96.00 91 ALA A O 1
ATOM 667 N N . SER A 1 92 ? 10.176 6.632 -2.435 1.00 94.88 92 SER A N 1
ATOM 668 C CA . SER A 1 92 ? 10.780 5.297 -2.435 1.00 94.88 92 SER A CA 1
ATOM 669 C C . SER A 1 92 ? 10.484 4.538 -3.730 1.00 94.88 92 SER A C 1
ATOM 671 O O . SER A 1 92 ? 11.402 3.974 -4.322 1.00 94.88 92 SER A O 1
ATOM 673 N N . ALA A 1 93 ? 9.237 4.569 -4.208 1.00 94.38 93 ALA A N 1
ATOM 674 C CA . ALA A 1 93 ? 8.849 3.958 -5.480 1.00 94.38 93 ALA A CA 1
ATOM 675 C C . ALA A 1 93 ? 9.626 4.563 -6.663 1.00 94.38 93 ALA A C 1
ATOM 677 O O . ALA A 1 93 ? 10.173 3.831 -7.490 1.00 94.38 93 ALA A O 1
ATOM 678 N N . ARG A 1 94 ? 9.757 5.897 -6.696 1.00 95.00 94 ARG A N 1
ATOM 679 C CA . ARG A 1 94 ? 10.566 6.613 -7.693 1.00 95.00 94 ARG A CA 1
ATOM 680 C C . ARG A 1 94 ? 12.033 6.208 -7.639 1.00 95.00 94 ARG A C 1
ATOM 682 O O . ARG A 1 94 ? 12.621 5.931 -8.679 1.00 95.00 94 ARG A O 1
ATOM 689 N N . ASN A 1 95 ? 12.620 6.151 -6.447 1.00 95.56 95 ASN A N 1
ATOM 690 C CA . ASN A 1 95 ? 14.021 5.777 -6.289 1.00 95.56 95 ASN A CA 1
ATOM 691 C C . ASN A 1 95 ? 14.281 4.342 -6.752 1.00 95.56 95 ASN A C 1
ATOM 693 O O . ASN A 1 95 ? 15.305 4.103 -7.386 1.00 95.56 95 ASN A O 1
ATOM 697 N N . VAL A 1 96 ? 13.365 3.404 -6.483 1.00 93.62 96 VAL A N 1
ATOM 698 C CA . VAL A 1 96 ? 13.465 2.031 -7.000 1.00 93.62 96 VAL A CA 1
ATOM 699 C C . VAL A 1 96 ? 13.408 2.023 -8.522 1.00 93.62 96 VAL A C 1
ATOM 701 O O . VAL A 1 96 ? 14.294 1.448 -9.144 1.00 93.62 96 VAL A O 1
ATOM 704 N N . SER A 1 97 ? 12.403 2.677 -9.110 1.00 92.75 97 SER A N 1
ATOM 705 C CA . SER A 1 97 ? 12.256 2.752 -10.567 1.00 92.75 97 SER A CA 1
ATOM 706 C C . SER A 1 97 ? 13.519 3.300 -11.234 1.00 92.75 97 SER A C 1
ATOM 708 O O . SER A 1 97 ? 13.990 2.705 -12.197 1.00 92.75 97 SER A O 1
ATOM 710 N N . LEU A 1 98 ? 14.110 4.367 -10.688 1.00 93.00 98 LEU A N 1
ATOM 711 C CA . LEU A 1 98 ? 15.349 4.947 -11.211 1.00 93.00 98 LEU A CA 1
ATOM 712 C C . LEU A 1 98 ? 16.559 4.030 -11.013 1.00 93.00 98 LEU A C 1
ATOM 714 O O . LEU A 1 98 ? 17.367 3.885 -11.919 1.00 93.00 98 LEU A O 1
ATOM 718 N N . SER A 1 99 ? 16.690 3.418 -9.836 1.00 94.06 99 SER A N 1
ATOM 719 C CA . SER A 1 99 ? 17.858 2.594 -9.490 1.00 94.06 99 SER A CA 1
ATOM 720 C C . SER A 1 99 ? 17.894 1.268 -10.248 1.00 94.06 99 SER A C 1
ATOM 722 O O . SER A 1 99 ? 18.967 0.709 -10.445 1.00 94.06 99 SER A O 1
ATOM 724 N N . LEU A 1 100 ? 16.725 0.750 -10.628 1.00 90.75 100 LEU A N 1
ATOM 725 C CA . LEU A 1 100 ? 16.577 -0.457 -11.441 1.00 90.75 100 LEU A CA 1
ATOM 726 C C . LEU A 1 100 ? 16.367 -0.144 -12.927 1.00 90.75 100 LEU A C 1
ATOM 728 O O . LEU A 1 100 ? 16.157 -1.072 -13.699 1.00 90.75 100 LEU A O 1
ATOM 732 N N . GLU A 1 101 ? 16.401 1.139 -13.303 1.00 92.94 101 GLU A N 1
ATOM 733 C CA . GLU A 1 101 ? 16.205 1.619 -14.676 1.00 92.94 101 GLU A CA 1
ATOM 734 C C . GLU A 1 101 ? 14.925 1.069 -15.332 1.00 92.94 101 GLU A C 1
ATOM 736 O O . GLU A 1 101 ? 14.899 0.777 -16.524 1.00 92.94 101 GLU A O 1
ATOM 741 N N . LEU A 1 102 ? 13.852 0.933 -14.543 1.00 89.62 102 LEU A N 1
ATOM 742 C CA . LEU A 1 102 ? 12.593 0.353 -15.009 1.00 89.62 102 LEU A CA 1
ATOM 743 C C . LEU A 1 102 ? 11.961 1.224 -16.094 1.00 89.62 102 LEU A C 1
ATOM 745 O O . LEU A 1 102 ? 11.771 2.430 -15.903 1.00 89.62 102 LEU A O 1
ATOM 749 N N . ILE A 1 103 ? 11.546 0.587 -17.184 1.00 89.06 103 ILE A N 1
ATOM 750 C CA . ILE A 1 103 ? 10.822 1.212 -18.292 1.00 89.06 103 ILE A CA 1
ATOM 751 C C . ILE A 1 103 ? 9.490 0.509 -18.539 1.00 89.06 103 ILE A C 1
ATOM 753 O O . ILE A 1 103 ? 9.316 -0.657 -18.210 1.00 89.06 103 ILE A O 1
ATOM 757 N N . SER A 1 104 ? 8.539 1.195 -19.172 1.00 8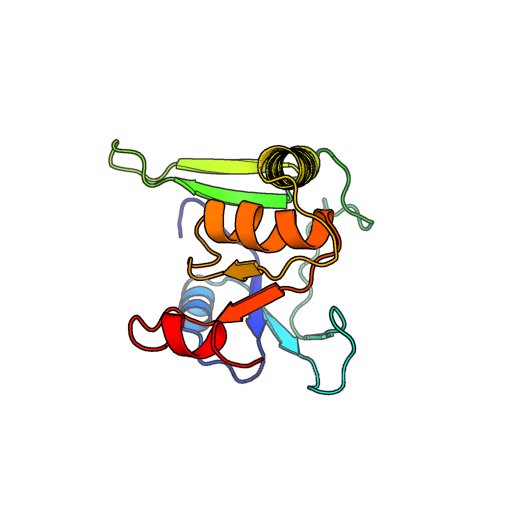8.56 104 SER A N 1
ATOM 758 C CA . SER A 1 104 ? 7.164 0.704 -19.370 1.00 88.56 104 SER A CA 1
ATOM 759 C C . SER A 1 104 ? 7.035 -0.606 -20.161 1.00 88.56 104 SER A C 1
ATOM 761 O O . SER A 1 104 ? 5.973 -1.226 -20.143 1.00 88.56 104 SER A O 1
ATOM 763 N N . THR A 1 105 ? 8.090 -1.036 -20.855 1.00 86.50 105 THR A N 1
ATOM 764 C CA . THR A 1 105 ? 8.134 -2.306 -21.595 1.00 86.50 105 THR A CA 1
ATOM 765 C C . THR A 1 105 ? 8.624 -3.489 -20.763 1.00 86.50 105 THR A C 1
ATOM 767 O O . THR A 1 105 ? 8.597 -4.618 -21.250 1.00 86.50 105 THR A O 1
ATOM 770 N N . ASP A 1 106 ? 9.083 -3.253 -19.535 1.00 84.62 106 ASP A N 1
ATOM 771 C CA . ASP A 1 106 ? 9.540 -4.312 -18.643 1.00 84.62 106 ASP A CA 1
ATOM 772 C C . ASP A 1 106 ? 8.364 -5.074 -18.016 1.00 84.62 106 ASP A C 1
ATOM 774 O O . ASP A 1 106 ? 7.273 -4.540 -17.793 1.00 84.62 106 ASP A O 1
ATOM 778 N N . TYR A 1 107 ? 8.618 -6.337 -17.665 1.00 82.94 107 TYR A N 1
ATOM 779 C CA . TYR A 1 107 ? 7.675 -7.192 -16.949 1.00 82.94 107 TYR A CA 1
ATOM 780 C C . TYR A 1 107 ? 8.182 -7.471 -15.538 1.00 82.94 107 TYR A C 1
ATOM 782 O O . TYR A 1 107 ? 9.218 -8.112 -15.353 1.00 82.94 107 TYR A O 1
ATOM 790 N N . CYS A 1 108 ? 7.420 -7.047 -14.530 1.00 82.19 108 CYS A N 1
ATOM 791 C CA . CYS A 1 108 ? 7.749 -7.331 -13.137 1.00 82.19 108 CYS A CA 1
ATOM 792 C C . CYS A 1 108 ? 6.983 -8.560 -12.624 1.00 82.19 108 CYS A C 1
ATOM 794 O O . CYS A 1 108 ? 5.751 -8.631 -12.702 1.00 82.19 108 CYS A O 1
ATOM 796 N N . LEU A 1 109 ? 7.718 -9.518 -12.050 1.00 84.56 109 LEU A N 1
ATOM 797 C CA . LEU A 1 109 ? 7.157 -10.648 -11.314 1.00 84.56 109 LEU A CA 1
ATOM 798 C C . LEU A 1 109 ? 7.394 -10.448 -9.816 1.00 84.56 109 LEU A C 1
ATOM 800 O O . LEU A 1 109 ? 8.511 -10.620 -9.326 1.00 84.56 109 LEU A O 1
ATOM 804 N N . ASN A 1 110 ? 6.328 -10.156 -9.069 1.00 82.44 110 ASN A N 1
ATOM 805 C CA . ASN A 1 110 ? 6.426 -10.088 -7.616 1.00 82.44 110 ASN A CA 1
ATOM 806 C C . ASN A 1 110 ? 6.266 -11.480 -6.992 1.00 82.44 110 ASN A C 1
ATOM 808 O O . ASN A 1 110 ? 5.186 -12.073 -7.038 1.00 82.44 110 ASN A O 1
ATOM 812 N N . ILE A 1 111 ? 7.343 -11.976 -6.382 1.00 83.88 111 ILE A N 1
ATOM 813 C CA . ILE A 1 111 ? 7.364 -13.237 -5.627 1.00 83.88 111 ILE A CA 1
ATOM 814 C C . ILE A 1 111 ? 7.335 -13.038 -4.106 1.00 83.88 111 ILE A C 1
ATOM 816 O O . ILE A 1 111 ? 7.265 -14.013 -3.358 1.00 83.88 111 ILE A O 1
ATOM 820 N N . MET A 1 112 ? 7.410 -11.795 -3.631 1.00 81.94 112 MET A N 1
ATOM 821 C CA . MET A 1 112 ? 7.446 -11.483 -2.206 1.00 81.94 112 MET A CA 1
ATOM 822 C C . MET A 1 112 ? 6.039 -11.196 -1.665 1.00 81.94 112 MET A C 1
ATOM 824 O O . MET A 1 112 ? 5.194 -10.662 -2.384 1.00 81.94 112 MET A O 1
ATOM 828 N N . PRO A 1 113 ? 5.763 -11.494 -0.383 1.00 81.00 113 PRO A N 1
ATOM 829 C CA . PRO A 1 113 ? 4.506 -11.093 0.237 1.00 81.00 113 PRO A CA 1
ATOM 830 C C . PRO A 1 113 ? 4.335 -9.568 0.257 1.00 81.00 113 PRO A C 1
ATOM 832 O O . PRO A 1 113 ? 5.288 -8.838 0.527 1.00 81.00 113 PRO A O 1
ATOM 835 N N . LEU A 1 114 ? 3.107 -9.082 0.053 1.00 84.19 114 LEU A N 1
ATOM 836 C CA . LEU A 1 114 ? 2.804 -7.641 0.025 1.00 84.19 114 LEU A CA 1
ATOM 837 C C . LEU A 1 114 ? 2.867 -6.959 1.397 1.00 84.19 114 LEU A C 1
ATOM 839 O O . LEU A 1 114 ? 2.960 -5.742 1.473 1.00 84.19 114 LEU A O 1
ATOM 843 N N . PHE A 1 115 ? 2.876 -7.725 2.488 1.00 79.62 115 PHE A N 1
ATOM 844 C CA . PHE A 1 115 ? 3.146 -7.178 3.820 1.00 79.62 115 PHE A CA 1
ATOM 845 C C . PHE A 1 115 ? 4.642 -6.908 4.060 1.00 79.62 115 PHE A C 1
ATOM 847 O O . PHE A 1 115 ? 5.008 -6.338 5.086 1.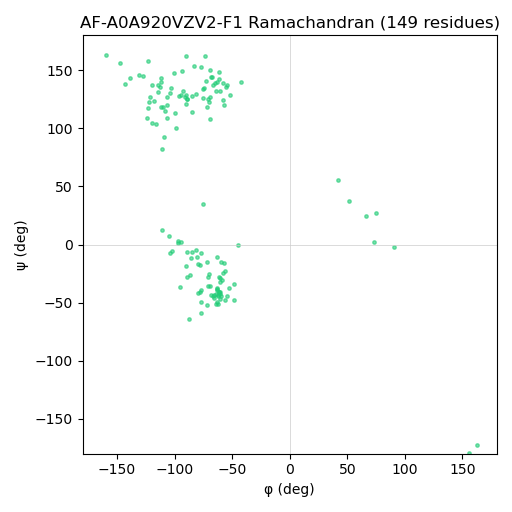00 79.62 115 PHE A O 1
ATOM 854 N N . HIS A 1 116 ? 5.524 -7.323 3.142 1.00 83.31 116 HIS A N 1
ATOM 855 C CA . HIS A 1 116 ? 6.944 -7.003 3.190 1.00 83.31 116 HIS A CA 1
ATOM 856 C C . HIS A 1 116 ? 7.222 -5.755 2.348 1.00 83.31 116 HIS A C 1
ATOM 858 O O . HIS A 1 116 ? 6.887 -5.717 1.164 1.00 83.31 116 HIS A O 1
ATOM 864 N N . ILE A 1 117 ? 7.902 -4.759 2.928 1.00 85.12 117 ILE A N 1
ATOM 865 C CA . ILE A 1 117 ? 8.123 -3.451 2.287 1.00 85.12 117 ILE A CA 1
ATOM 866 C C . ILE A 1 117 ? 8.739 -3.561 0.890 1.00 85.12 117 ILE A C 1
ATOM 868 O O . ILE A 1 117 ? 8.340 -2.835 -0.008 1.00 85.12 117 ILE A O 1
ATOM 872 N N . HIS A 1 118 ? 9.660 -4.502 0.671 1.00 84.31 118 HIS A N 1
ATOM 873 C CA . HIS A 1 118 ? 10.247 -4.710 -0.654 1.00 84.31 118 HIS A CA 1
ATOM 874 C C . HIS A 1 118 ? 9.216 -5.222 -1.673 1.00 84.31 118 HIS A C 1
ATOM 876 O O . HIS A 1 118 ? 9.161 -4.722 -2.791 1.00 84.31 118 HIS A O 1
ATOM 882 N N . GLY A 1 119 ? 8.364 -6.178 -1.286 1.00 84.31 119 GLY A N 1
ATOM 883 C CA . GLY A 1 119 ? 7.319 -6.695 -2.169 1.00 84.31 119 GLY A CA 1
ATOM 884 C C . GLY A 1 119 ? 6.306 -5.614 -2.537 1.00 84.31 119 GLY A C 1
ATOM 885 O O . GLY A 1 119 ? 5.883 -5.543 -3.682 1.00 84.31 119 GLY A O 1
ATOM 886 N N . LEU A 1 120 ? 5.959 -4.740 -1.591 1.00 86.75 120 LEU A N 1
ATOM 887 C CA . LEU A 1 120 ? 5.030 -3.639 -1.828 1.00 86.75 120 LEU A CA 1
ATOM 888 C C . LEU A 1 120 ? 5.671 -2.473 -2.596 1.00 86.75 120 LEU A C 1
ATOM 890 O O . LEU A 1 120 ? 5.214 -2.112 -3.675 1.00 86.75 120 LEU A O 1
ATOM 894 N N . ILE A 1 121 ? 6.732 -1.874 -2.057 1.00 88.88 121 ILE A N 1
ATOM 895 C CA . ILE A 1 121 ? 7.342 -0.670 -2.631 1.00 88.88 121 ILE A CA 1
ATOM 896 C C . ILE A 1 121 ? 8.089 -1.000 -3.918 1.00 88.88 121 ILE A C 1
ATOM 898 O O . ILE A 1 121 ? 7.860 -0.348 -4.930 1.00 88.88 121 ILE A O 1
ATOM 902 N N . ALA A 1 122 ? 8.990 -1.985 -3.893 1.00 85.19 122 ALA A N 1
ATOM 903 C CA . ALA A 1 122 ? 9.885 -2.197 -5.021 1.00 85.19 122 ALA A CA 1
ATOM 904 C C . ALA A 1 122 ? 9.177 -2.894 -6.184 1.00 85.19 122 ALA A C 1
ATOM 906 O O . ALA A 1 122 ? 9.224 -2.407 -7.309 1.00 85.19 122 ALA A O 1
ATOM 907 N N . ALA A 1 123 ? 8.481 -3.999 -5.906 1.00 85.69 123 ALA A N 1
ATOM 908 C CA . ALA A 1 123 ? 7.858 -4.783 -6.965 1.00 85.69 123 ALA A CA 1
ATOM 909 C C . ALA A 1 123 ? 6.528 -4.186 -7.450 1.00 85.69 123 ALA A C 1
ATOM 911 O O . ALA A 1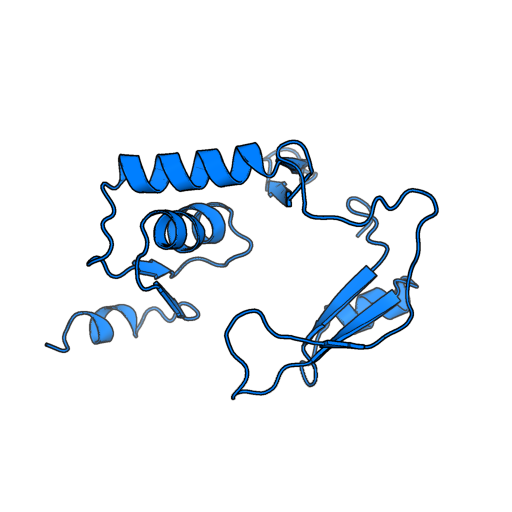 123 ? 6.296 -4.149 -8.654 1.00 85.69 123 ALA A O 1
ATOM 912 N N . VAL A 1 124 ? 5.657 -3.696 -6.556 1.00 88.19 124 VAL A N 1
ATOM 913 C CA . VAL A 1 124 ? 4.360 -3.129 -6.975 1.00 88.19 124 VAL A CA 1
ATOM 914 C C . VAL A 1 124 ? 4.478 -1.648 -7.322 1.00 88.19 124 VAL A C 1
ATOM 916 O O . VAL A 1 124 ? 4.272 -1.270 -8.473 1.00 88.19 124 VAL A O 1
ATOM 919 N N . LEU A 1 125 ? 4.816 -0.799 -6.349 1.00 89.31 125 LEU A N 1
ATOM 920 C CA . LEU A 1 125 ? 4.750 0.653 -6.548 1.00 89.31 125 LEU A CA 1
ATOM 921 C C . LEU A 1 125 ? 5.836 1.176 -7.494 1.00 89.31 125 LEU A C 1
ATOM 923 O O . LEU A 1 125 ? 5.554 2.073 -8.281 1.00 89.31 125 LEU A O 1
ATOM 927 N N . GLY A 1 126 ? 7.043 0.605 -7.470 1.00 88.88 126 GLY A N 1
ATOM 928 C CA . GLY A 1 126 ? 8.105 0.925 -8.428 1.00 88.88 126 GLY A CA 1
ATOM 929 C C . GLY A 1 126 ? 7.701 0.615 -9.873 1.00 88.88 126 GLY A C 1
ATOM 930 O O . GLY A 1 126 ? 7.922 1.436 -10.761 1.00 88.88 126 GLY A O 1
ATOM 931 N N . SER A 1 127 ? 7.026 -0.517 -10.093 1.00 87.62 127 SER A N 1
ATOM 932 C CA . SER A 1 127 ? 6.490 -0.898 -11.408 1.00 87.62 127 SER A CA 1
ATOM 933 C C . SER A 1 127 ? 5.383 0.048 -11.872 1.00 87.62 127 SER A C 1
ATOM 935 O O . SER A 1 127 ? 5.419 0.529 -13.001 1.00 87.62 127 SER A O 1
ATOM 937 N N . ILE A 1 128 ? 4.432 0.387 -10.991 1.00 87.19 128 ILE A N 1
ATOM 938 C CA . ILE A 1 128 ? 3.377 1.368 -11.300 1.00 87.19 128 ILE A CA 1
ATOM 939 C C . ILE A 1 128 ? 3.994 2.732 -11.635 1.00 87.19 128 ILE A C 1
ATOM 941 O O . ILE A 1 128 ? 3.596 3.367 -12.608 1.00 87.19 128 ILE A O 1
ATOM 945 N N . GLN A 1 129 ? 5.000 3.164 -10.872 1.00 88.75 129 GLN A N 1
ATOM 946 C CA . GLN A 1 129 ? 5.684 4.444 -11.062 1.00 88.75 129 GLN A CA 1
ATOM 947 C C . GLN A 1 129 ? 6.365 4.568 -12.433 1.00 88.75 129 GLN A C 1
ATOM 949 O O . GLN A 1 129 ? 6.427 5.676 -12.970 1.00 88.75 129 GLN A O 1
ATOM 954 N N . ALA A 1 130 ? 6.862 3.467 -12.996 1.00 83.75 130 ALA A N 1
ATOM 955 C CA . ALA A 1 130 ? 7.456 3.440 -14.333 1.00 83.75 130 ALA A CA 1
ATOM 956 C C . ALA A 1 130 ? 6.465 3.043 -15.450 1.00 83.75 130 ALA A C 1
ATOM 958 O O . ALA A 1 130 ? 6.838 3.006 -16.622 1.00 83.75 130 ALA A O 1
ATOM 959 N N . GLY A 1 131 ? 5.190 2.809 -15.115 1.00 81.25 131 GLY A N 1
ATOM 960 C CA . GLY A 1 131 ? 4.142 2.469 -16.081 1.00 81.25 131 GLY A CA 1
ATOM 961 C C . GLY A 1 131 ? 4.220 1.035 -16.611 1.00 81.25 131 GLY A C 1
ATOM 962 O O . GLY A 1 131 ? 3.798 0.785 -17.737 1.00 81.25 131 GLY A O 1
ATOM 963 N N . LEU A 1 132 ? 4.784 0.110 -15.830 1.00 82.25 132 LEU A N 1
ATOM 964 C CA . LEU A 1 132 ? 4.976 -1.291 -16.213 1.00 82.25 132 LEU A CA 1
ATOM 965 C C . LEU A 1 132 ? 3.715 -2.121 -15.986 1.00 82.25 132 LEU A C 1
ATOM 967 O O . LEU A 1 132 ? 2.944 -1.890 -15.049 1.00 82.25 132 LEU A O 1
ATOM 971 N N . ALA A 1 133 ? 3.591 -3.194 -16.765 1.00 76.31 133 ALA A N 1
ATOM 972 C CA . ALA A 1 133 ? 2.692 -4.289 -16.438 1.00 76.31 133 ALA A CA 1
ATOM 973 C C . ALA A 1 133 ? 3.281 -5.157 -15.308 1.00 76.31 133 ALA A C 1
ATOM 975 O O . ALA A 1 133 ? 4.444 -5.567 -15.336 1.00 76.31 133 ALA A O 1
ATOM 976 N N . LEU A 1 134 ? 2.453 -5.482 -14.315 1.00 72.56 134 LEU A N 1
ATOM 977 C CA . LEU A 1 134 ? 2.829 -6.273 -13.144 1.00 72.56 134 LEU A CA 1
ATOM 978 C C . LEU A 1 134 ? 1.984 -7.545 -13.067 1.00 72.56 134 LEU A C 1
ATOM 980 O O . LEU A 1 134 ? 0.762 -7.496 -13.184 1.00 72.56 134 LEU A O 1
ATOM 984 N N . THR A 1 135 ? 2.624 -8.672 -12.751 1.00 71.81 135 THR A N 1
ATOM 985 C CA . THR A 1 135 ? 1.929 -9.882 -12.299 1.00 71.81 135 THR A CA 1
ATOM 986 C C . THR A 1 135 ? 2.369 -10.244 -10.882 1.00 71.81 135 THR A C 1
ATOM 988 O O . THR A 1 135 ? 3.550 -10.470 -10.611 1.00 71.81 135 THR A O 1
ATOM 991 N N . ALA A 1 136 ? 1.409 -10.355 -9.965 1.00 62.56 136 ALA A N 1
ATOM 992 C CA . ALA A 1 136 ? 1.632 -10.868 -8.619 1.00 62.56 136 ALA A CA 1
ATOM 993 C C . ALA A 1 136 ? 1.030 -12.274 -8.516 1.00 62.56 136 ALA A C 1
ATOM 995 O O . ALA A 1 136 ? -0.167 -12.469 -8.719 1.00 62.56 136 ALA A O 1
ATOM 996 N N . ARG A 1 137 ? 1.852 -13.280 -8.203 1.00 58.38 137 ARG A N 1
ATOM 997 C CA . ARG A 1 137 ? 1.365 -14.625 -7.869 1.00 58.38 137 ARG A CA 1
ATOM 998 C C . ARG A 1 137 ? 1.952 -15.055 -6.539 1.00 58.38 137 ARG A C 1
ATOM 1000 O O . ARG A 1 137 ? 3.105 -14.773 -6.231 1.00 58.38 137 ARG A O 1
ATOM 1007 N N . ARG A 1 138 ? 1.160 -15.797 -5.765 1.00 47.56 138 ARG A N 1
ATOM 1008 C CA . ARG A 1 138 ? 1.637 -16.444 -4.542 1.00 47.56 138 ARG A CA 1
ATOM 1009 C C . ARG A 1 138 ? 2.808 -17.362 -4.910 1.00 47.56 138 ARG A C 1
ATOM 1011 O O . ARG A 1 138 ? 2.666 -18.205 -5.797 1.00 47.56 138 ARG A O 1
ATOM 1018 N N . PHE A 1 139 ? 3.959 -17.166 -4.269 1.00 45.69 139 PHE A N 1
ATOM 1019 C CA . PHE A 1 139 ? 5.181 -17.894 -4.601 1.00 45.69 139 PHE A CA 1
ATOM 1020 C C . PHE A 1 139 ? 4.968 -19.410 -4.504 1.00 45.69 139 PHE A C 1
ATOM 1022 O O . PHE A 1 139 ? 4.635 -19.943 -3.447 1.00 45.69 139 PHE A O 1
ATOM 1029 N N . GLN A 1 140 ? 5.168 -20.103 -5.625 1.00 44.12 140 GLN A N 1
ATOM 1030 C CA . GLN A 1 140 ? 5.276 -21.557 -5.704 1.00 44.12 140 GLN A CA 1
ATOM 1031 C C . GLN A 1 140 ? 6.614 -21.863 -6.379 1.00 44.12 140 GLN A C 1
ATOM 1033 O O . GLN A 1 140 ? 6.765 -21.615 -7.575 1.00 44.12 140 GLN A O 1
ATOM 1038 N N . CYS A 1 141 ? 7.578 -22.388 -5.613 1.00 41.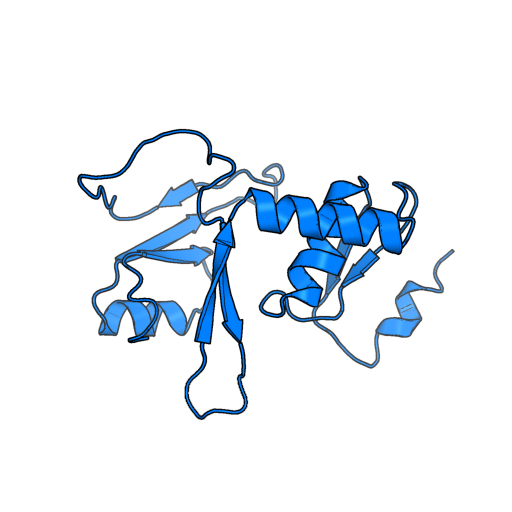91 141 CYS A N 1
ATOM 1039 C CA . CYS A 1 141 ? 8.970 -22.613 -6.036 1.00 41.91 141 CYS A CA 1
ATOM 1040 C C . CYS A 1 141 ? 9.093 -23.336 -7.397 1.00 41.91 141 CYS A C 1
ATOM 1042 O O . CYS A 1 141 ? 9.951 -22.997 -8.204 1.00 41.91 141 CYS A O 1
ATOM 1044 N N . PHE A 1 142 ? 8.164 -24.245 -7.714 1.00 41.19 142 PHE A N 1
ATOM 1045 C CA . PHE A 1 142 ? 8.173 -25.025 -8.957 1.00 41.19 142 PHE A CA 1
ATOM 1046 C C . PHE A 1 142 ? 7.626 -24.311 -10.210 1.00 41.19 142 PHE A C 1
ATOM 1048 O O . PHE A 1 142 ? 7.780 -24.836 -11.307 1.00 41.19 142 PHE A O 1
ATOM 1055 N N . LYS A 1 143 ? 6.987 -23.134 -10.098 1.00 45.16 143 LYS A N 1
ATOM 1056 C CA . LYS A 1 143 ? 6.348 -22.449 -11.249 1.00 45.16 143 LYS A CA 1
ATOM 1057 C C . LYS A 1 143 ? 7.124 -21.256 -11.810 1.00 45.16 143 LYS A C 1
ATOM 1059 O O . LYS A 1 143 ? 6.744 -20.745 -12.860 1.00 45.16 143 LYS A O 1
ATOM 1064 N N . VAL A 1 144 ? 8.202 -20.827 -11.153 1.00 48.09 144 VAL A N 1
ATOM 1065 C CA . VAL A 1 144 ? 8.940 -19.599 -11.514 1.00 48.09 144 VAL A CA 1
ATOM 1066 C C . VAL A 1 144 ? 9.569 -19.691 -12.913 1.00 48.09 144 VAL A C 1
ATOM 1068 O O . VAL A 1 144 ? 9.507 -18.732 -13.673 1.00 48.09 144 VAL A O 1
ATOM 1071 N N . PHE A 1 145 ? 10.075 -20.863 -13.311 1.00 48.09 145 PHE A N 1
ATOM 1072 C CA . PHE A 1 145 ? 10.728 -21.048 -14.616 1.00 48.09 145 PHE A CA 1
ATOM 1073 C C . PHE A 1 145 ? 9.766 -21.226 -15.802 1.00 48.09 145 PHE A C 1
ATOM 1075 O O . PHE A 1 145 ? 10.171 -21.039 -16.944 1.00 48.09 145 PHE A O 1
ATOM 1082 N N . CYS A 1 146 ? 8.489 -21.548 -15.571 1.00 47.28 146 CYS A N 1
ATOM 1083 C CA . CYS A 1 146 ? 7.538 -21.787 -16.668 1.00 47.28 146 CYS A CA 1
ATOM 1084 C C . CYS A 1 146 ? 7.020 -20.499 -17.332 1.00 47.28 146 CYS A C 1
ATOM 1086 O O . CYS A 1 146 ? 6.482 -20.562 -18.435 1.00 47.28 146 CYS A O 1
ATOM 1088 N N . LEU A 1 147 ? 7.155 -19.342 -16.675 1.00 49.44 147 LEU A N 1
ATOM 1089 C CA . LEU A 1 147 ? 6.670 -18.054 -17.188 1.00 49.44 147 LEU A CA 1
ATOM 1090 C C . LEU A 1 147 ? 7.683 -17.347 -18.097 1.00 49.44 147 LEU A C 1
ATOM 1092 O O . LEU A 1 147 ? 7.273 -16.623 -18.993 1.00 49.44 147 LEU A O 1
ATOM 1096 N N . ALA A 1 148 ? 8.981 -17.606 -17.925 1.00 52.31 148 ALA A N 1
ATOM 1097 C CA . ALA A 1 148 ? 10.039 -17.006 -18.744 1.00 52.31 148 ALA A CA 1
ATOM 1098 C C . ALA A 1 148 ? 10.254 -17.708 -20.105 1.00 52.31 148 ALA A C 1
ATOM 1100 O O . ALA A 1 148 ? 11.068 -17.258 -20.902 1.00 52.31 148 ALA A O 1
ATOM 1101 N N . GLY A 1 149 ? 9.559 -18.824 -20.364 1.00 39.28 149 GLY A N 1
ATOM 1102 C CA . GLY A 1 149 ? 9.780 -19.689 -21.532 1.00 39.28 149 GLY A CA 1
ATOM 1103 C C . GLY A 1 149 ? 8.667 -19.684 -22.584 1.00 39.28 149 GLY A C 1
ATOM 1104 O O . GLY A 1 149 ? 8.652 -20.573 -23.429 1.00 39.28 149 GLY A O 1
ATOM 1105 N N . ARG A 1 150 ? 7.710 -18.752 -22.524 1.00 38.81 150 ARG A N 1
ATOM 1106 C CA . ARG A 1 150 ? 6.648 -18.618 -23.535 1.00 38.81 150 ARG A CA 1
ATOM 1107 C C . ARG A 1 150 ? 6.842 -17.328 -24.333 1.00 38.81 150 ARG A C 1
ATOM 1109 O O . ARG A 1 150 ? 6.200 -16.331 -24.025 1.00 38.81 150 ARG A O 1
ATOM 1116 N N . ASN A 1 151 ? 7.726 -17.392 -25.327 1.00 39.19 151 ASN A N 1
ATOM 1117 C CA . ASN A 1 151 ? 7.681 -16.557 -26.530 1.00 39.19 151 ASN A CA 1
ATOM 1118 C C . ASN A 1 151 ? 7.307 -17.454 -27.707 1.00 39.19 151 ASN A C 1
ATOM 1120 O O . ASN A 1 151 ? 7.874 -18.570 -27.769 1.00 39.19 151 ASN A O 1
#

Mean predicted aligned error: 9.03 Å

Solvent-accessible surface area (backbone atoms only — not comparable to full-atom values): 9348 Å² total; per-residue (Å²): 117,82,88,75,62,67,71,66,45,79,44,58,66,94,59,92,47,75,62,55,66,48,29,59,78,69,73,29,46,66,31,35,38,42,70,58,95,86,50,61,92,91,58,70,46,81,50,61,83,85,82,79,64,96,80,72,77,89,74,80,87,50,59,79,39,77,69,45,76,43,77,41,86,50,94,56,100,59,66,45,81,44,79,33,27,39,46,56,53,54,52,50,11,47,50,40,19,61,73,68,66,52,45,50,86,45,79,44,77,35,63,53,58,68,91,38,68,60,30,33,37,50,46,46,42,8,31,55,70,35,58,28,57,74,49,79,51,86,72,50,91,89,55,67,72,69,68,82,68,76,128